Protein AF-A0A1V9B1W2-F1 (afdb_monomer)

Radius of gyration: 12.5 Å; Cα contacts (8 Å, |Δi|>4): 66; chains: 1; bounding box: 29×20×32 Å

Foldseek 3Di:
DDFDPVDKDWDWDDDPNATWIWMWTHDPPDPDIDIDTDPVGPCVVVDDD

Sequence (49 aa):
MKFDPNQHLHLGYYENNVDLEAVAYKIQNENKWVVFLDNEQDTTLVKKY

Mean predicted aligned error: 4.44 Å

Secondary structure (DSSP, 8-state):
--EEEEEEEEEEEEETTEEEEEEEEEETTSS-EEEEE-TTS-GGGS---

Structure (mmCIF, N/CA/C/O backbone):
data_AF-A0A1V9B1W2-F1
#
_entry.id   AF-A0A1V9B1W2-F1
#
loop_
_atom_site.group_PDB
_atom_site.id
_atom_site.type_symbol
_atom_site.label_atom_id
_atom_site.label_alt_id
_atom_site.label_comp_id
_atom_site.label_asym_id
_atom_site.label_entity_id
_atom_site.label_seq_id
_atom_site.pdbx_PDB_ins_code
_atom_site.Cartn_x
_atom_site.Cartn_y
_atom_site.Cartn_z
_atom_site.occupancy
_atom_site.B_iso_or_equiv
_atom_site.auth_seq_id
_atom_site.auth_comp_id
_atom_site.auth_asym_id
_atom_site.auth_atom_id
_atom_site.pdbx_PDB_model_num
ATOM 1 N N . MET A 1 1 ? -3.006 -1.811 15.309 1.00 83.31 1 MET A N 1
ATOM 2 C CA . MET A 1 1 ? -3.468 -0.860 14.279 1.00 83.31 1 MET A CA 1
ATOM 3 C C . MET A 1 1 ? -4.760 -1.401 13.685 1.00 83.31 1 MET A C 1
ATOM 5 O O . MET A 1 1 ? -4.801 -2.595 13.417 1.00 83.31 1 MET A O 1
ATOM 9 N N . LYS A 1 2 ? -5.820 -0.590 13.579 1.00 96.19 2 LYS A N 1
ATOM 10 C CA . LYS A 1 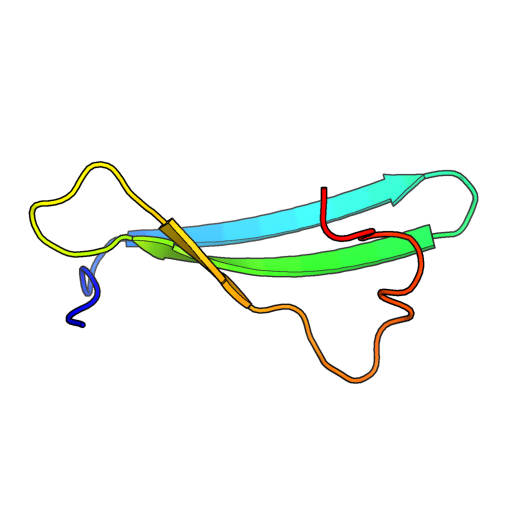2 ? -7.106 -1.000 12.987 1.00 96.19 2 LYS A CA 1
ATOM 11 C C . LYS A 1 2 ? -7.363 -0.174 11.733 1.00 96.19 2 LYS A C 1
ATOM 13 O O . LYS A 1 2 ? -7.221 1.046 11.779 1.00 96.19 2 LYS A O 1
ATOM 18 N N . PHE A 1 3 ? -7.711 -0.843 10.642 1.00 97.44 3 PHE A N 1
ATOM 19 C CA . PHE A 1 3 ? -8.051 -0.192 9.383 1.00 97.44 3 PHE A CA 1
ATOM 20 C C . PHE A 1 3 ? -9.544 0.123 9.322 1.00 97.44 3 PHE A C 1
ATOM 22 O O . PHE A 1 3 ? -10.356 -0.613 9.885 1.00 97.44 3 PHE A O 1
ATOM 29 N N . ASP A 1 4 ? -9.894 1.219 8.654 1.00 96.44 4 ASP A N 1
ATOM 30 C CA . ASP A 1 4 ? -11.279 1.512 8.293 1.00 96.44 4 ASP A CA 1
ATOM 31 C C . ASP A 1 4 ? -11.749 0.473 7.255 1.00 96.44 4 ASP A C 1
ATOM 33 O O . ASP A 1 4 ? -11.138 0.372 6.188 1.00 96.44 4 ASP A O 1
ATOM 37 N N . PRO A 1 5 ? -12.805 -0.314 7.534 1.00 95.62 5 PRO A N 1
ATOM 38 C CA . PRO A 1 5 ? -13.252 -1.374 6.631 1.00 9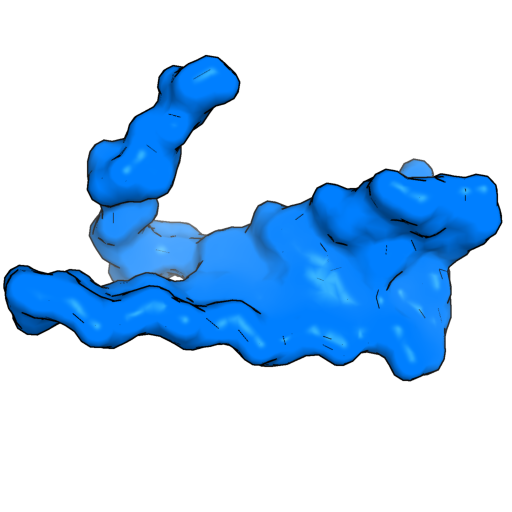5.62 5 PRO A CA 1
ATOM 39 C C . PRO A 1 5 ? -13.849 -0.845 5.320 1.00 95.62 5 PRO A C 1
ATOM 41 O O . PRO A 1 5 ? -14.004 -1.612 4.376 1.00 95.62 5 PRO A O 1
ATOM 44 N N . ASN A 1 6 ? -14.187 0.446 5.252 1.00 96.94 6 ASN A N 1
ATOM 45 C CA . ASN A 1 6 ? -14.858 1.052 4.105 1.00 96.94 6 ASN A CA 1
ATOM 46 C C . ASN A 1 6 ? -13.930 1.935 3.260 1.00 96.94 6 ASN A C 1
ATOM 48 O O . ASN A 1 6 ? -14.381 2.496 2.263 1.00 96.94 6 ASN A O 1
ATOM 52 N N . GLN A 1 7 ? -12.663 2.110 3.655 1.00 96.50 7 GLN A N 1
ATOM 53 C CA . GLN A 1 7 ? -11.736 3.014 2.969 1.00 96.50 7 GLN A CA 1
ATOM 54 C C . GLN A 1 7 ? -10.416 2.323 2.625 1.00 96.50 7 GLN A C 1
ATOM 56 O O . GLN A 1 7 ? -9.578 2.059 3.489 1.00 96.50 7 GLN A O 1
ATOM 61 N N . HIS A 1 8 ? -10.209 2.117 1.328 1.00 96.94 8 HIS A N 1
ATOM 62 C CA . HIS A 1 8 ? -8.926 1.768 0.733 1.00 96.94 8 HIS A CA 1
ATOM 63 C C . HIS A 1 8 ? -8.743 2.548 -0.573 1.00 96.94 8 HIS A C 1
ATOM 65 O O . HIS A 1 8 ? -9.713 3.031 -1.159 1.00 96.94 8 HIS A O 1
ATOM 71 N N . LEU A 1 9 ? -7.496 2.691 -1.011 1.00 97.00 9 LEU A N 1
ATOM 72 C CA . LEU A 1 9 ? -7.140 3.320 -2.277 1.00 97.00 9 LEU A CA 1
ATOM 73 C C . LEU A 1 9 ? -6.245 2.382 -3.074 1.00 97.00 9 LEU A C 1
ATOM 75 O O . LEU A 1 9 ? -5.317 1.798 -2.516 1.00 97.00 9 LEU A O 1
ATOM 79 N N . HIS A 1 10 ? -6.502 2.303 -4.375 1.00 95.88 10 HIS A N 1
ATOM 80 C CA . HIS A 1 10 ? -5.561 1.767 -5.349 1.00 95.88 10 HIS A CA 1
ATOM 81 C C . HIS A 1 10 ? -4.704 2.926 -5.857 1.00 95.88 10 HIS A C 1
ATOM 83 O O . HIS A 1 10 ? -5.236 3.949 -6.291 1.00 95.88 10 HIS A O 1
ATOM 89 N N . LEU A 1 11 ? -3.390 2.786 -5.743 1.00 93.88 11 LEU A N 1
ATOM 90 C CA . LEU A 1 11 ? -2.405 3.777 -6.151 1.00 93.88 11 LEU A CA 1
ATOM 91 C C . LEU A 1 11 ? -1.558 3.171 -7.267 1.00 93.88 11 LEU A C 1
ATOM 93 O O . LEU A 1 11 ? -1.138 2.023 -7.157 1.00 93.88 11 LEU A O 1
ATOM 97 N N . GLY A 1 12 ? -1.298 3.952 -8.309 1.00 91.19 12 GLY A N 1
ATOM 98 C CA . GLY A 1 12 ? -0.428 3.564 -9.413 1.00 91.19 12 GLY A CA 1
ATOM 99 C C . GLY A 1 12 ? 0.517 4.706 -9.765 1.00 91.19 12 GLY A C 1
ATOM 100 O O . GLY A 1 12 ? 0.117 5.874 -9.741 1.00 91.19 12 GLY A O 1
ATOM 101 N N . TYR A 1 13 ? 1.761 4.374 -10.081 1.00 88.75 13 TYR A N 1
ATOM 102 C CA . TYR A 1 13 ? 2.763 5.291 -10.603 1.00 88.75 13 TYR A CA 1
ATOM 103 C C . TYR A 1 13 ? 3.376 4.694 -11.866 1.00 88.75 13 TYR A C 1
ATOM 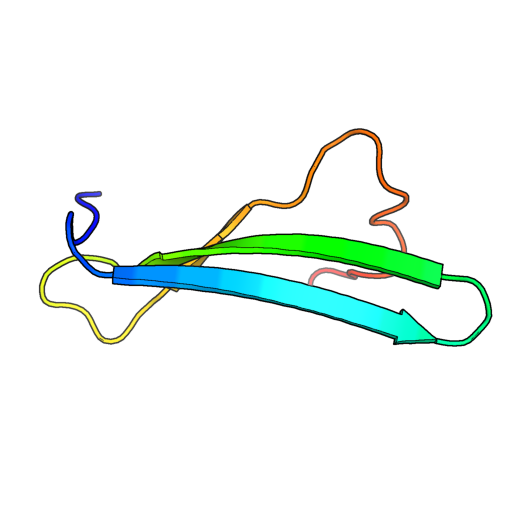105 O O . TYR A 1 13 ? 3.896 3.583 -11.844 1.00 88.75 13 TYR A O 1
ATOM 113 N N . TYR A 1 14 ? 3.321 5.469 -12.949 1.00 90.12 14 TYR A N 1
ATOM 114 C CA . TYR A 1 14 ? 3.786 5.061 -14.269 1.00 90.12 14 TYR A CA 1
ATOM 115 C C . TYR A 1 14 ? 4.647 6.168 -14.867 1.00 90.12 14 TYR A C 1
ATOM 117 O O . TYR A 1 14 ? 4.131 7.196 -15.309 1.00 90.12 14 TYR A O 1
ATOM 125 N N . GLU A 1 15 ? 5.962 5.976 -14.886 1.00 89.38 15 GLU A N 1
ATOM 126 C CA . GLU A 1 15 ? 6.897 6.941 -15.470 1.00 89.38 15 GLU A CA 1
ATOM 127 C C . GLU A 1 15 ? 8.210 6.250 -15.856 1.00 89.38 15 GLU A C 1
ATOM 129 O O . GLU A 1 15 ? 8.667 5.361 -15.152 1.00 89.38 15 GLU A O 1
ATOM 134 N N . ASN A 1 16 ? 8.861 6.652 -16.952 1.00 87.25 16 ASN A N 1
ATOM 135 C CA . ASN A 1 16 ? 10.189 6.140 -17.342 1.00 87.25 16 ASN A CA 1
ATOM 136 C C . ASN A 1 16 ? 10.303 4.597 -17.402 1.00 87.25 16 ASN A C 1
ATOM 138 O O . ASN A 1 16 ? 11.333 4.038 -17.028 1.00 87.25 16 ASN A O 1
ATOM 142 N N . ASN A 1 17 ? 9.259 3.913 -17.892 1.00 85.56 17 ASN A N 1
ATOM 143 C CA . ASN A 1 17 ? 9.123 2.443 -17.911 1.00 85.56 17 ASN A CA 1
ATOM 144 C C . ASN A 1 17 ? 9.107 1.777 -16.525 1.00 85.56 17 ASN A C 1
ATOM 146 O O . ASN A 1 17 ? 9.280 0.565 -16.420 1.00 85.56 17 ASN A O 1
ATOM 150 N N . VAL A 1 18 ? 8.896 2.563 -15.477 1.00 85.50 18 VAL A N 1
ATOM 151 C CA . VAL A 1 18 ? 8.603 2.084 -14.135 1.00 85.50 18 VAL A CA 1
ATOM 152 C C . VAL A 1 18 ? 7.096 1.989 -14.002 1.00 85.50 18 VAL A C 1
ATOM 154 O O . VAL A 1 18 ? 6.383 2.947 -14.304 1.00 85.50 18 VAL A O 1
ATOM 157 N N . ASP A 1 19 ? 6.649 0.837 -13.531 1.00 88.94 19 ASP A N 1
ATOM 158 C CA . ASP A 1 19 ? 5.273 0.548 -13.166 1.00 88.94 19 ASP A CA 1
ATOM 159 C C . ASP A 1 19 ? 5.275 0.137 -11.691 1.00 88.94 19 ASP A C 1
ATOM 161 O O . ASP A 1 19 ? 5.947 -0.829 -11.320 1.00 88.94 19 ASP A O 1
ATOM 165 N N . LEU A 1 20 ? 4.628 0.944 -10.849 1.00 90.38 20 LEU A N 1
ATOM 166 C CA . LEU A 1 20 ? 4.473 0.682 -9.424 1.00 90.38 20 LEU A CA 1
ATOM 167 C C . LEU A 1 20 ? 3.005 0.768 -9.023 1.00 90.38 20 LEU A C 1
ATOM 169 O O . LEU A 1 20 ? 2.389 1.832 -9.076 1.00 90.38 20 LEU A O 1
ATOM 173 N N . GLU A 1 21 ? 2.490 -0.328 -8.499 1.00 92.75 21 GLU A N 1
ATOM 174 C CA . GLU A 1 21 ? 1.163 -0.473 -7.932 1.00 92.75 21 GLU A CA 1
ATOM 175 C C . GLU A 1 21 ? 1.235 -0.605 -6.409 1.00 92.75 21 GLU A C 1
ATOM 177 O O . GLU A 1 21 ? 2.124 -1.243 -5.833 1.00 92.75 21 GLU A O 1
ATOM 182 N N . ALA A 1 22 ? 0.275 0.003 -5.723 1.00 93.75 22 ALA A N 1
ATOM 183 C CA . ALA A 1 22 ? 0.151 -0.102 -4.281 1.00 93.75 22 ALA A CA 1
ATOM 184 C C . ALA A 1 22 ? -1.307 -0.038 -3.835 1.00 93.75 22 ALA A C 1
ATOM 186 O O . ALA A 1 22 ? -2.174 0.539 -4.495 1.00 93.75 22 ALA A O 1
ATOM 187 N N . VAL A 1 23 ? -1.56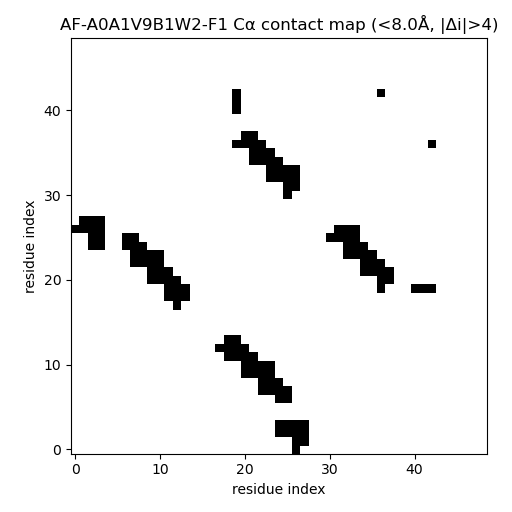3 -0.569 -2.642 1.00 95.81 23 VAL A N 1
ATOM 188 C CA . VAL A 1 23 ? -2.843 -0.405 -1.952 1.00 95.81 23 VAL A CA 1
ATOM 189 C C . VAL A 1 23 ? -2.606 0.343 -0.652 1.00 95.81 23 VAL A C 1
ATOM 191 O O . VAL A 1 23 ? -1.728 -0.013 0.132 1.00 95.81 23 VAL A O 1
ATOM 194 N N . ALA A 1 24 ? -3.396 1.381 -0.400 1.00 97.12 24 ALA A N 1
ATOM 195 C CA . ALA A 1 24 ? -3.359 2.114 0.856 1.00 97.12 24 ALA A CA 1
ATOM 196 C C . ALA A 1 24 ? -4.624 1.854 1.671 1.00 97.12 24 ALA A C 1
ATOM 198 O O . ALA A 1 24 ? -5.735 2.004 1.167 1.00 97.12 24 ALA A O 1
ATOM 199 N N . TYR A 1 25 ? -4.457 1.542 2.954 1.00 97.69 25 TYR A N 1
ATOM 200 C CA . TYR A 1 25 ? -5.562 1.413 3.903 1.00 97.69 25 TYR A CA 1
ATOM 201 C C . TYR A 1 25 ? -5.540 2.558 4.911 1.00 97.69 25 TYR A C 1
ATOM 203 O O . TYR A 1 25 ? -4.484 2.909 5.453 1.00 97.69 25 TYR A O 1
ATOM 211 N N . LYS A 1 26 ? -6.713 3.132 5.192 1.00 97.88 26 LYS A N 1
ATOM 212 C CA . LYS A 1 26 ? -6.848 4.207 6.177 1.00 97.88 26 LYS A CA 1
ATOM 213 C C . LYS A 1 26 ? -6.826 3.651 7.591 1.00 97.88 26 LYS A C 1
ATOM 215 O O . LYS A 1 26 ? -7.518 2.678 7.886 1.00 97.88 26 LYS A O 1
ATOM 220 N N . ILE A 1 27 ? -6.086 4.295 8.490 1.00 97.62 27 ILE A N 1
ATOM 221 C CA . ILE A 1 27 ? -6.160 3.971 9.918 1.00 97.62 27 ILE A CA 1
ATOM 222 C C . ILE A 1 27 ? -7.456 4.544 10.494 1.00 97.62 27 ILE A C 1
ATOM 224 O O . ILE A 1 27 ? -7.750 5.729 10.335 1.00 97.62 27 ILE A O 1
ATOM 228 N N . GLN A 1 28 ? -8.227 3.718 11.197 1.00 97.69 28 GLN A N 1
ATOM 229 C CA . GLN A 1 28 ? -9.456 4.160 11.844 1.00 97.69 28 GLN A CA 1
ATOM 230 C C . GLN A 1 28 ? -9.160 5.265 12.874 1.00 97.69 28 GLN A C 1
ATOM 232 O O . GLN A 1 28 ? -8.260 5.124 13.698 1.00 97.69 28 GLN A O 1
ATOM 237 N N . ASN A 1 29 ? -9.956 6.339 12.855 1.00 95.88 29 ASN A N 1
ATOM 238 C CA . ASN A 1 29 ? -9.848 7.497 13.757 1.00 95.88 29 ASN A CA 1
ATOM 239 C C . ASN A 1 29 ? -8.521 8.279 13.682 1.00 95.88 29 ASN A C 1
ATOM 241 O O . ASN A 1 29 ? -8.269 9.123 14.538 1.00 95.88 29 ASN A O 1
ATOM 245 N N . GLU A 1 30 ? -7.692 8.055 12.660 1.00 96.75 30 GLU A N 1
ATOM 246 C CA . GLU A 1 30 ? -6.487 8.848 12.422 1.00 96.75 30 GLU A CA 1
ATOM 247 C C . GLU A 1 30 ? -6.488 9.410 10.998 1.00 96.75 30 GLU A C 1
ATOM 249 O O . GLU A 1 30 ? -6.964 8.787 10.048 1.00 96.75 30 GLU A O 1
ATOM 254 N N . ASN A 1 31 ? -5.896 10.591 10.821 1.00 95.38 31 ASN A N 1
ATOM 255 C CA . ASN A 1 31 ? -5.622 11.125 9.4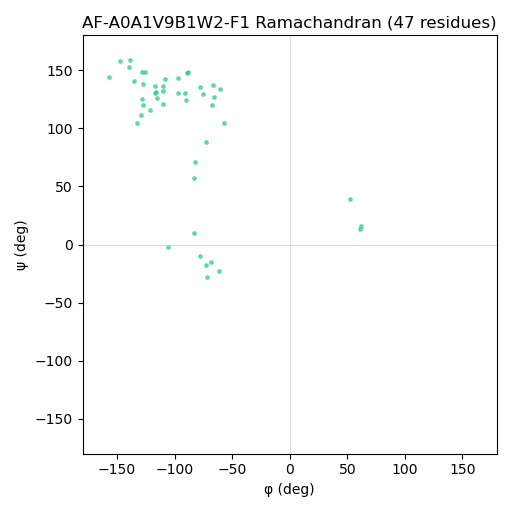89 1.00 95.38 31 ASN A CA 1
ATOM 256 C C . ASN A 1 31 ? -4.311 10.544 8.932 1.00 95.38 31 ASN A C 1
ATOM 258 O O . ASN A 1 31 ? -3.356 11.273 8.670 1.00 95.38 31 ASN A O 1
ATOM 262 N N . LYS A 1 32 ? -4.237 9.212 8.842 1.00 97.06 32 LYS A N 1
ATOM 263 C CA . LYS A 1 32 ? -3.067 8.467 8.366 1.00 97.06 32 LYS A CA 1
ATOM 264 C C . LYS A 1 32 ? -3.493 7.307 7.479 1.00 97.06 32 LYS A C 1
ATOM 266 O O . LYS A 1 32 ? -4.565 6.728 7.655 1.00 97.0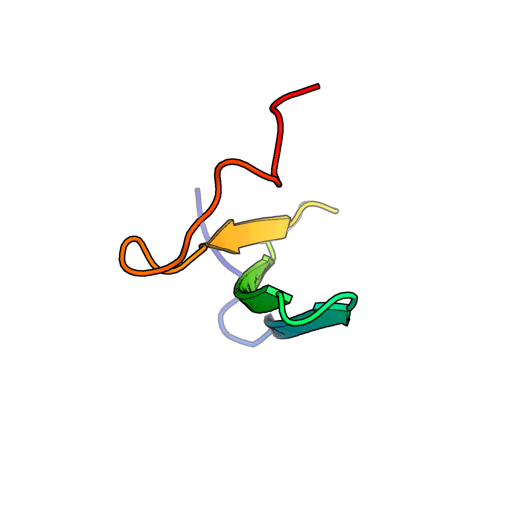6 32 LYS A O 1
ATOM 271 N N . TRP A 1 33 ? -2.596 6.943 6.575 1.00 97.38 33 TRP A N 1
ATOM 272 C CA . TRP A 1 33 ? -2.727 5.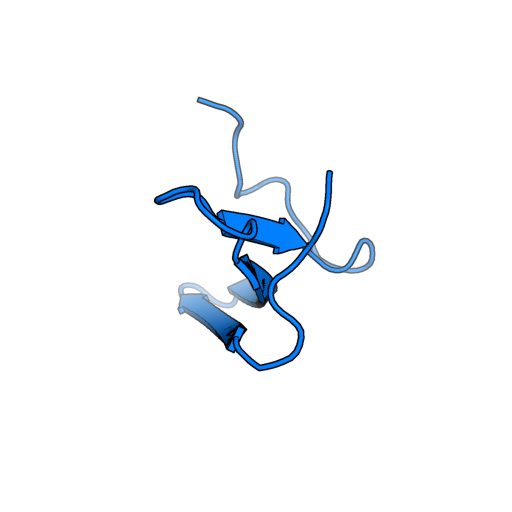804 5.678 1.00 97.38 33 TRP A CA 1
ATOM 273 C C . TRP A 1 33 ? -1.472 4.950 5.781 1.00 97.38 33 TRP A C 1
ATOM 275 O O . TRP A 1 33 ? -0.386 5.476 6.026 1.00 97.38 33 TRP A O 1
ATOM 285 N N . VAL A 1 34 ? -1.621 3.644 5.592 1.00 96.12 34 VAL A N 1
ATOM 286 C CA . VAL A 1 34 ? -0.482 2.745 5.396 1.00 96.12 34 VAL A CA 1
ATOM 287 C C . VAL A 1 34 ? -0.563 2.160 4.007 1.00 96.12 34 VAL A C 1
ATOM 289 O O . VAL A 1 34 ? -1.596 1.621 3.616 1.00 96.12 34 VAL A O 1
ATOM 292 N N . VAL A 1 35 ? 0.537 2.328 3.283 1.00 94.06 35 VAL A N 1
ATOM 293 C CA . VAL A 1 35 ? 0.709 1.906 1.900 1.00 94.06 35 VAL A CA 1
ATOM 294 C C . VAL A 1 35 ? 1.421 0.562 1.894 1.00 94.06 35 VAL A C 1
ATOM 296 O O . VAL A 1 35 ? 2.452 0.397 2.548 1.00 94.06 35 VAL A O 1
ATOM 299 N N . PHE A 1 36 ? 0.859 -0.380 1.153 1.00 92.31 36 PHE A N 1
ATOM 300 C CA . PHE A 1 36 ? 1.419 -1.693 0.889 1.00 92.31 36 PHE A CA 1
ATOM 301 C C . PHE A 1 36 ? 1.836 -1.737 -0.575 1.00 92.31 36 PHE A C 1
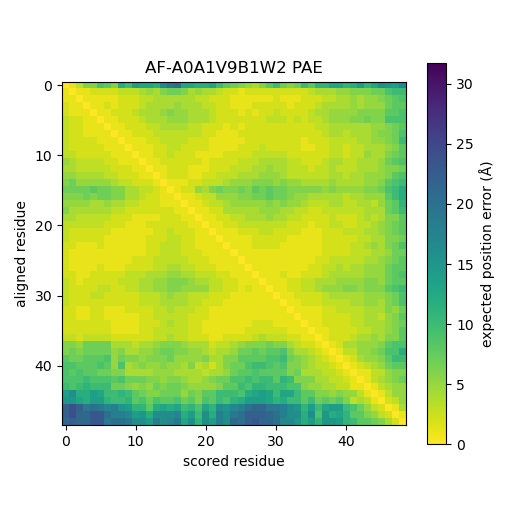ATOM 303 O O . PHE A 1 36 ? 1.010 -1.517 -1.460 1.00 92.31 36 PHE A O 1
ATOM 310 N N . LEU A 1 37 ? 3.119 -1.991 -0.799 1.00 90.19 37 LEU A N 1
ATOM 311 C CA . LEU A 1 37 ? 3.695 -2.256 -2.111 1.00 90.19 37 LEU A CA 1
ATOM 312 C C . LEU A 1 37 ? 3.788 -3.770 -2.285 1.00 90.19 37 LEU A C 1
ATOM 314 O O . LEU A 1 37 ? 4.074 -4.478 -1.315 1.00 90.19 37 LEU A O 1
ATOM 318 N N . ASP A 1 38 ? 3.558 -4.253 -3.502 1.00 84.50 38 ASP A N 1
ATOM 319 C CA . ASP A 1 38 ? 3.875 -5.644 -3.822 1.00 84.50 38 ASP A CA 1
ATOM 320 C C . ASP A 1 38 ? 5.398 -5.856 -3.776 1.00 84.50 38 ASP A C 1
ATOM 322 O O . ASP A 1 38 ? 6.166 -5.021 -4.257 1.00 84.50 38 ASP A O 1
ATOM 326 N N . ASN A 1 39 ? 5.826 -6.971 -3.185 1.00 79.75 39 ASN A N 1
ATOM 327 C CA . ASN A 1 39 ? 7.234 -7.328 -3.029 1.00 79.75 39 ASN A CA 1
ATOM 328 C C . ASN A 1 39 ? 7.885 -7.762 -4.349 1.00 79.75 39 ASN A C 1
ATOM 330 O O . ASN A 1 39 ? 9.110 -7.806 -4.423 1.00 79.75 39 ASN A O 1
ATOM 334 N N . GLU A 1 40 ? 7.095 -8.111 -5.367 1.00 85.00 40 GLU A N 1
ATOM 335 C CA . GLU A 1 40 ? 7.612 -8.484 -6.692 1.00 85.00 40 GLU A CA 1
ATOM 336 C C . GLU A 1 40 ? 8.029 -7.268 -7.536 1.00 85.00 40 GLU A C 1
ATOM 338 O O . GLU A 1 40 ? 8.681 -7.420 -8.570 1.00 85.00 40 GLU A O 1
ATOM 343 N N . GLN A 1 41 ? 7.692 -6.057 -7.089 1.00 87.06 41 GLN A N 1
ATOM 344 C CA . GLN A 1 41 ? 8.007 -4.819 -7.791 1.00 87.06 41 GLN A CA 1
ATOM 345 C C . GLN A 1 41 ? 9.384 -4.277 -7.400 1.00 87.06 41 GLN A C 1
ATOM 347 O O . GLN A 1 41 ? 9.823 -4.398 -6.255 1.00 87.06 41 GLN A O 1
ATOM 352 N N . ASP A 1 42 ? 10.062 -3.612 -8.339 1.00 81.06 42 ASP A N 1
ATOM 353 C CA . ASP A 1 42 ? 11.316 -2.915 -8.050 1.00 81.06 42 ASP A CA 1
ATOM 354 C C . ASP A 1 42 ? 11.055 -1.636 -7.238 1.00 81.06 42 ASP A C 1
ATOM 356 O O . ASP A 1 42 ? 10.900 -0.531 -7.761 1.00 81.06 42 ASP A O 1
ATOM 360 N N . THR A 1 43 ? 11.027 -1.780 -5.914 1.00 75.69 43 THR A N 1
ATOM 361 C CA . THR A 1 43 ? 10.806 -0.662 -4.995 1.00 75.69 43 THR A CA 1
ATOM 362 C C . THR A 1 43 ? 12.080 0.129 -4.682 1.00 75.69 43 THR A C 1
ATOM 364 O O . THR A 1 43 ? 12.057 0.965 -3.778 1.00 75.69 43 THR A O 1
ATOM 367 N N . THR A 1 44 ? 13.208 -0.098 -5.372 1.00 76.19 44 THR A N 1
ATOM 368 C CA . THR A 1 44 ? 14.463 0.645 -5.108 1.00 76.19 44 THR A CA 1
ATOM 369 C C . THR A 1 44 ? 14.324 2.151 -5.352 1.00 76.19 44 THR A C 1
ATOM 371 O O . THR A 1 44 ? 15.050 2.954 -4.756 1.00 76.19 44 THR A O 1
ATOM 374 N N . LEU A 1 45 ? 13.349 2.535 -6.178 1.00 71.69 45 LEU A N 1
ATOM 375 C CA . LEU A 1 45 ? 12.961 3.915 -6.468 1.00 71.69 45 LEU A CA 1
ATOM 376 C C . LEU A 1 45 ? 12.235 4.588 -5.299 1.00 71.69 45 LEU A C 1
ATOM 378 O O . LEU A 1 45 ? 12.351 5.800 -5.111 1.00 71.69 45 LEU A O 1
ATOM 382 N N . VAL A 1 46 ? 11.542 3.810 -4.465 1.00 68.25 46 VAL A N 1
ATOM 383 C CA . VAL A 1 46 ? 10.887 4.291 -3.246 1.00 68.25 46 VAL A CA 1
ATOM 384 C C . VAL A 1 46 ? 11.941 4.369 -2.139 1.00 68.25 46 VAL A C 1
ATOM 386 O O . VAL A 1 46 ? 11.987 3.562 -1.210 1.00 68.25 46 VAL A O 1
ATOM 389 N N . LYS A 1 47 ? 12.863 5.331 -2.247 1.00 59.03 47 LYS A N 1
ATOM 390 C CA . LYS A 1 47 ? 1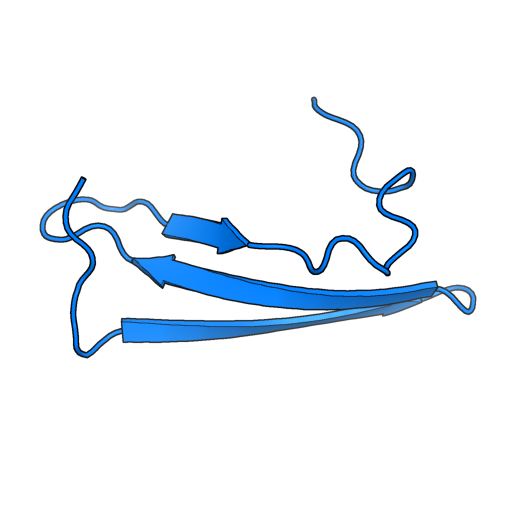3.843 5.576 -1.184 1.00 59.03 47 LYS A CA 1
ATOM 391 C C . LYS A 1 47 ? 13.131 6.083 0.068 1.00 59.03 47 LYS A C 1
ATOM 393 O O . LYS A 1 47 ? 12.399 7.068 0.021 1.00 59.03 47 LYS A O 1
ATOM 398 N N . LYS A 1 48 ? 13.393 5.417 1.199 1.00 52.78 48 LYS A N 1
ATOM 399 C CA . LYS A 1 48 ? 13.086 5.929 2.541 1.00 52.78 48 LYS A CA 1
ATOM 400 C C . LYS A 1 48 ? 13.791 7.276 2.717 1.00 52.78 48 LYS A C 1
ATOM 402 O O . LYS A 1 48 ? 15.012 7.298 2.870 1.00 52.78 48 LYS A O 1
ATOM 407 N N . TYR A 1 49 ? 13.023 8.357 2.651 1.00 50.25 49 TYR A N 1
ATOM 408 C CA . TYR A 1 49 ? 13.411 9.654 3.199 1.00 50.25 49 TYR A CA 1
ATOM 409 C C . TYR A 1 49 ? 13.127 9.683 4.701 1.00 50.25 49 TYR A C 1
ATOM 411 O O . TYR A 1 49 ? 12.123 9.058 5.120 1.00 50.25 49 TYR A O 1
#

pLDDT: mean 88.57, std 11.42, range [50.25, 97.88]

Nearest PDB structures (foldseek):
  5wtq-assembly1_A  TM=6.837E-01  e=1.732E+00  Homo sapiens
  5ztm-assembly1_A  TM=6.220E-01  e=1.980E+00  Drosophila melanogaster
  6l4n-assembly1_B  TM=6.669E-01  e=2.590E+00  Dioscoreophyllum cumminsii
  5wtq-assembly2_C  TM=6.828E-01  e=2.962E+00  Homo sapiens

Solvent-accessible surface area (backbone atoms only — not comparable to full-atom values): 3244 Å² total; per-residue (Å²): 139,56,66,37,92,88,45,71,45,84,46,78,48,78,56,99,92,43,75,47,59,33,42,31,39,31,36,56,99,48,102,47,70,50,76,45,66,59,85,91,48,86,55,81,79,67,65,89,125